Protein AF-A0A5A7RS87-F1 (afdb_monomer_lite)

pLDDT: mean 90.4, std 10.05, range [53.0, 96.88]

Radius of gyration: 11.83 Å; chains: 1; bounding box: 24×22×35 Å

Structure (mmCIF, N/CA/C/O backbone):
data_AF-A0A5A7RS87-F1
#
_entry.id   AF-A0A5A7RS87-F1
#
loop_
_atom_site.group_PDB
_atom_site.id
_atom_site.type_symbol
_atom_site.label_atom_id
_atom_site.label_alt_id
_atom_site.label_comp_id
_atom_site.label_asym_id
_atom_site.label_entity_id
_atom_site.label_seq_id
_atom_site.pdbx_PDB_ins_code
_atom_site.Cartn_x
_atom_site.Cartn_y
_atom_site.Cartn_z
_atom_site.occupancy
_atom_site.B_iso_or_equiv
_atom_site.auth_seq_id
_atom_site.auth_comp_id
_atom_site.auth_asym_id
_atom_site.auth_atom_id
_atom_site.pdbx_PDB_model_num
ATOM 1 N N . MET A 1 1 ? 10.364 -12.812 -12.964 1.00 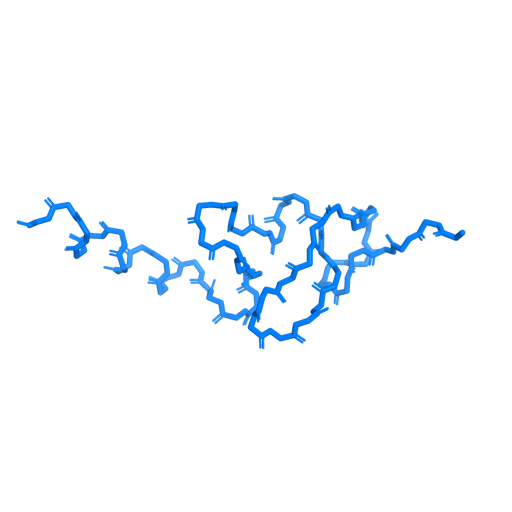54.16 1 MET A N 1
ATOM 2 C CA . MET A 1 1 ? 10.278 -11.338 -12.985 1.00 54.16 1 MET A CA 1
ATOM 3 C C . MET A 1 1 ? 10.014 -10.888 -11.565 1.00 54.16 1 MET A C 1
ATOM 5 O O . MET A 1 1 ? 9.023 -11.324 -10.999 1.00 54.16 1 MET A O 1
ATOM 9 N N . ASP A 1 2 ? 10.913 -10.109 -10.968 1.00 71.44 2 ASP A N 1
ATOM 10 C CA . ASP A 1 2 ? 10.605 -9.422 -9.712 1.00 71.44 2 ASP A CA 1
ATOM 11 C C . ASP A 1 2 ? 9.658 -8.259 -10.028 1.00 71.44 2 ASP A C 1
ATOM 13 O O . ASP A 1 2 ? 10.024 -7.360 -10.784 1.00 71.44 2 ASP A O 1
ATOM 17 N N . GLU A 1 3 ? 8.441 -8.278 -9.488 1.00 86.75 3 GLU A N 1
ATOM 18 C CA . GLU A 1 3 ? 7.503 -7.169 -9.664 1.00 86.75 3 GLU A CA 1
ATOM 19 C C . GLU A 1 3 ? 7.958 -5.968 -8.823 1.00 86.75 3 GLU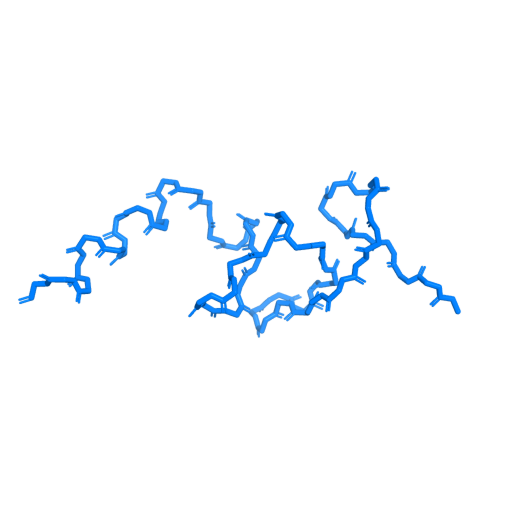 A C 1
ATOM 21 O O . GLU A 1 3 ? 8.310 -6.103 -7.649 1.00 86.75 3 GLU A O 1
ATOM 26 N N . MET A 1 4 ? 7.989 -4.780 -9.424 1.00 95.44 4 MET A N 1
ATOM 27 C CA . MET A 1 4 ? 8.313 -3.531 -8.730 1.00 95.44 4 MET A CA 1
ATOM 28 C C . MET A 1 4 ? 7.061 -2.961 -8.065 1.00 95.44 4 MET A C 1
ATOM 30 O O . MET A 1 4 ? 5.939 -3.230 -8.481 1.00 95.44 4 MET A O 1
ATOM 34 N N . CYS A 1 5 ? 7.245 -2.165 -7.016 1.00 96.75 5 CYS A N 1
ATOM 35 C CA . CYS A 1 5 ? 6.136 -1.498 -6.355 1.00 96.75 5 CYS A CA 1
ATOM 36 C C . CYS A 1 5 ? 5.428 -0.549 -7.323 1.00 96.75 5 CYS A C 1
ATOM 38 O O . CYS A 1 5 ? 6.019 0.426 -7.774 1.00 96.75 5 CYS A O 1
ATOM 40 N N . GLU A 1 6 ? 4.135 -0.765 -7.534 1.00 96.00 6 GLU A N 1
ATOM 41 C CA . GLU A 1 6 ? 3.300 0.060 -8.416 1.00 96.00 6 GLU A CA 1
ATOM 42 C C . GLU A 1 6 ? 3.004 1.468 -7.859 1.00 96.00 6 GLU A C 1
ATOM 44 O O . GLU A 1 6 ? 2.336 2.262 -8.512 1.00 96.00 6 GLU A O 1
ATOM 49 N N . ILE A 1 7 ? 3.461 1.782 -6.639 1.00 95.19 7 ILE A N 1
ATOM 50 C CA . ILE A 1 7 ? 3.296 3.103 -6.011 1.00 95.19 7 ILE A CA 1
ATOM 51 C C . ILE A 1 7 ? 4.579 3.920 -6.144 1.00 95.19 7 ILE A C 1
ATOM 53 O O . ILE A 1 7 ? 4.553 4.990 -6.742 1.00 95.19 7 ILE A O 1
ATOM 57 N N . CYS A 1 8 ? 5.699 3.435 -5.599 1.00 95.31 8 CYS A N 1
ATOM 58 C CA . CYS A 1 8 ? 6.952 4.190 -5.640 1.00 95.31 8 CYS A CA 1
ATOM 59 C C . CYS A 1 8 ? 7.834 3.880 -6.854 1.00 95.31 8 CYS A C 1
ATOM 61 O O . CYS A 1 8 ? 8.734 4.660 -7.135 1.00 95.31 8 CYS A O 1
ATOM 63 N N . GLY A 1 9 ? 7.663 2.741 -7.533 1.00 94.88 9 GLY A N 1
ATOM 64 C CA . GLY A 1 9 ? 8.494 2.332 -8.676 1.00 94.88 9 GLY A CA 1
ATOM 65 C C . GLY A 1 9 ? 9.969 2.034 -8.359 1.00 94.88 9 GLY A C 1
ATOM 66 O O . GLY A 1 9 ? 10.705 1.617 -9.244 1.00 94.88 9 GLY A O 1
ATOM 67 N N . ILE A 1 10 ? 10.412 2.223 -7.111 1.00 95.12 10 ILE A N 1
ATOM 68 C CA . ILE A 1 10 ? 11.832 2.158 -6.716 1.00 95.12 10 ILE A CA 1
ATOM 69 C C . ILE A 1 10 ? 12.183 0.830 -6.036 1.00 95.12 10 ILE A C 1
ATOM 71 O O . ILE A 1 10 ? 13.288 0.314 -6.182 1.00 95.12 10 ILE A O 1
ATOM 75 N N . ARG A 1 11 ? 11.254 0.262 -5.262 1.00 95.44 11 ARG A N 1
ATOM 76 C CA . ARG A 1 11 ? 11.481 -0.942 -4.446 1.00 95.44 11 ARG A CA 1
ATOM 77 C C . ARG A 1 11 ? 10.732 -2.135 -5.020 1.00 95.44 11 ARG A C 1
ATOM 79 O O . ARG A 1 11 ? 9.643 -1.967 -5.565 1.00 95.44 11 ARG A O 1
ATOM 86 N N . LYS A 1 12 ? 11.259 -3.344 -4.808 1.00 95.94 12 LYS A N 1
ATOM 87 C CA . LYS A 1 12 ? 10.556 -4.593 -5.138 1.00 95.94 12 LYS A CA 1
ATOM 88 C C . LYS A 1 12 ? 9.231 -4.690 -4.374 1.00 95.94 12 LYS A C 1
ATOM 90 O O . LYS A 1 12 ? 9.178 -4.408 -3.169 1.00 95.94 12 LYS A O 1
ATOM 95 N N . ALA A 1 13 ? 8.174 -5.085 -5.074 1.00 96.62 13 ALA A N 1
ATOM 96 C CA . ALA A 1 13 ? 6.897 -5.410 -4.470 1.00 96.62 13 ALA A CA 1
ATOM 97 C C . ALA A 1 13 ? 7.034 -6.677 -3.619 1.00 96.62 13 ALA A C 1
ATOM 99 O O . ALA A 1 13 ? 7.700 -7.638 -3.997 1.00 96.62 13 ALA A O 1
ATOM 100 N N . LYS A 1 14 ? 6.422 -6.649 -2.436 1.00 96.06 14 LYS A N 1
ATOM 101 C CA . LYS A 1 14 ? 6.397 -7.771 -1.487 1.00 96.06 14 LYS A CA 1
ATOM 102 C C . LYS A 1 14 ? 4.980 -8.154 -1.071 1.00 96.06 14 LYS A C 1
ATOM 104 O O . LYS A 1 14 ? 4.775 -9.257 -0.580 1.00 96.06 14 LYS A O 1
ATOM 109 N N . TYR A 1 15 ? 4.023 -7.245 -1.242 1.00 96.12 15 TYR A N 1
ATOM 110 C CA . TYR A 1 15 ? 2.654 -7.401 -0.771 1.00 96.12 15 TYR A CA 1
ATOM 111 C C . TYR A 1 15 ? 1.663 -7.024 -1.864 1.00 96.12 15 TYR A C 1
ATOM 113 O O . TYR A 1 15 ? 1.950 -6.154 -2.684 1.00 96.12 15 TYR A O 1
ATOM 121 N N . LYS A 1 16 ? 0.475 -7.627 -1.826 1.00 96.50 16 LYS A N 1
ATOM 122 C CA . LYS A 1 16 ? -0.635 -7.307 -2.724 1.00 96.50 16 LYS A CA 1
ATOM 123 C C . LYS A 1 16 ? -1.777 -6.681 -1.931 1.00 96.50 16 LYS A C 1
ATOM 125 O O . LYS A 1 16 ? -2.233 -7.248 -0.942 1.00 96.50 16 LYS A O 1
ATOM 130 N N . CYS A 1 17 ? -2.236 -5.504 -2.348 1.00 96.62 17 CYS A N 1
ATOM 131 C CA . CYS A 1 17 ? -3.358 -4.820 -1.706 1.00 96.62 17 CYS A CA 1
ATOM 132 C C . CYS A 1 17 ? -4.662 -5.597 -1.914 1.00 96.62 17 CYS A C 1
ATOM 134 O O . CYS A 1 17 ? -5.074 -5.793 -3.056 1.00 96.62 17 CYS A O 1
ATOM 136 N N . ILE A 1 18 ? -5.363 -5.949 -0.832 1.00 96.31 18 ILE A N 1
ATOM 137 C CA . ILE A 1 18 ? -6.631 -6.697 -0.927 1.00 96.31 18 ILE A CA 1
ATOM 138 C C . ILE A 1 18 ? -7.772 -5.879 -1.553 1.00 96.31 18 ILE A C 1
ATOM 140 O O . ILE A 1 18 ? -8.743 -6.449 -2.034 1.00 96.31 18 ILE A O 1
ATOM 144 N N . ARG A 1 19 ? -7.664 -4.541 -1.555 1.00 95.31 19 ARG A N 1
ATOM 145 C CA . ARG A 1 19 ? -8.711 -3.637 -2.060 1.00 95.31 19 ARG A CA 1
ATOM 146 C C . ARG A 1 19 ? -8.547 -3.267 -3.530 1.00 95.31 19 ARG A C 1
ATOM 148 O O . ARG A 1 19 ? -9.535 -3.234 -4.248 1.00 95.31 19 ARG A O 1
ATOM 155 N N . CYS A 1 20 ? -7.334 -2.926 -3.964 1.00 96.25 20 CYS A N 1
ATOM 156 C CA . CYS A 1 20 ? -7.083 -2.494 -5.347 1.00 96.25 20 CYS A CA 1
ATOM 157 C C . CYS A 1 20 ? -6.259 -3.486 -6.171 1.00 96.25 20 CYS A C 1
ATOM 159 O O . CYS A 1 20 ? -6.076 -3.262 -7.360 1.00 96.25 20 CYS A O 1
ATOM 161 N N . GLY A 1 21 ? -5.728 -4.545 -5.557 1.00 95.81 21 GLY A N 1
ATOM 162 C CA . GLY A 1 21 ? -4.948 -5.569 -6.247 1.00 95.81 21 GLY A CA 1
ATOM 163 C C . GLY A 1 21 ? -3.504 -5.191 -6.582 1.00 95.81 21 GLY A C 1
ATOM 164 O O . GLY A 1 21 ? -2.789 -6.063 -7.061 1.00 95.81 21 GLY A O 1
ATOM 165 N N . ARG A 1 22 ? -3.057 -3.955 -6.311 1.00 95.56 22 ARG A N 1
ATOM 166 C CA . ARG A 1 22 ? -1.685 -3.515 -6.620 1.00 95.56 22 ARG A CA 1
ATOM 167 C C . ARG A 1 22 ? -0.625 -4.265 -5.816 1.00 95.56 22 ARG A C 1
ATOM 169 O O . ARG A 1 22 ? -0.778 -4.435 -4.602 1.00 95.56 22 ARG A O 1
ATOM 176 N N . ASN A 1 23 ? 0.474 -4.589 -6.480 1.00 96.69 23 ASN A N 1
ATOM 177 C CA . ASN A 1 23 ? 1.720 -5.099 -5.933 1.00 96.69 23 ASN A CA 1
ATOM 178 C C . ASN A 1 23 ? 2.578 -3.936 -5.412 1.00 96.69 23 ASN A C 1
ATOM 180 O O . ASN A 1 23 ? 2.965 -3.017 -6.134 1.00 96.69 23 ASN A O 1
ATOM 184 N N . VAL A 1 24 ? 2.856 -3.937 -4.109 1.00 96.75 24 VAL A N 1
ATOM 185 C CA . VAL A 1 24 ? 3.484 -2.815 -3.403 1.00 96.75 24 VAL A CA 1
ATOM 186 C C . VAL A 1 24 ? 4.613 -3.263 -2.482 1.00 96.75 24 VAL A C 1
ATOM 188 O O . VAL A 1 24 ? 4.677 -4.410 -2.032 1.00 96.75 24 VAL A O 1
ATOM 191 N N . CYS A 1 25 ? 5.554 -2.355 -2.222 1.00 96.88 25 CYS A N 1
ATOM 192 C CA . CYS A 1 25 ? 6.654 -2.599 -1.295 1.00 96.88 25 CYS A CA 1
ATOM 193 C C . CYS A 1 25 ? 6.189 -2.503 0.168 1.00 96.88 25 CYS A C 1
ATOM 195 O O . CYS A 1 25 ? 5.083 -2.057 0.455 1.00 96.88 25 CYS A O 1
ATOM 197 N N . ALA A 1 26 ? 7.060 -2.893 1.101 1.00 95.19 26 ALA A N 1
ATOM 198 C CA . ALA A 1 26 ? 6.770 -2.845 2.536 1.00 95.19 26 ALA A CA 1
ATOM 199 C C . ALA A 1 26 ? 6.501 -1.436 3.084 1.00 95.19 26 ALA A C 1
ATOM 201 O O . ALA A 1 26 ? 5.769 -1.296 4.054 1.00 95.19 26 ALA A O 1
ATOM 202 N N . ASP A 1 27 ? 7.085 -0.407 2.471 1.00 95.75 27 ASP A N 1
ATOM 203 C CA . ASP A 1 27 ? 6.867 0.983 2.874 1.00 95.75 27 ASP A CA 1
ATOM 204 C C . ASP A 1 27 ? 5.478 1.462 2.431 1.00 95.75 27 ASP A C 1
ATOM 206 O O . ASP A 1 27 ?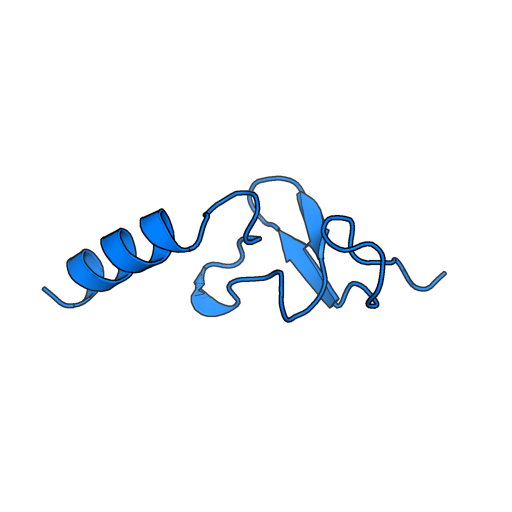 4.741 2.046 3.213 1.00 95.75 27 ASP A O 1
ATOM 210 N N . ASP A 1 28 ? 5.051 1.123 1.214 1.00 96.12 28 ASP A N 1
ATOM 211 C CA . ASP A 1 28 ? 3.756 1.539 0.664 1.00 96.12 28 ASP A CA 1
ATOM 212 C C . ASP A 1 28 ? 2.583 0.623 1.067 1.00 96.12 28 ASP A C 1
ATOM 214 O O . ASP A 1 28 ? 1.496 0.702 0.482 1.00 96.12 28 ASP A O 1
ATOM 218 N N . PHE A 1 29 ? 2.775 -0.233 2.077 1.00 96.19 29 PHE A N 1
ATOM 219 C CA . PHE A 1 29 ? 1.800 -1.224 2.528 1.00 96.19 29 PHE A CA 1
ATOM 220 C C . PHE A 1 29 ? 1.536 -1.165 4.035 1.00 96.19 29 PHE A C 1
ATOM 222 O O . PHE A 1 29 ? 2.436 -1.292 4.863 1.00 96.19 29 PHE A O 1
ATOM 229 N N . TRP A 1 30 ? 0.264 -1.051 4.404 1.00 94.75 30 TRP A N 1
ATOM 230 C CA . TRP A 1 30 ? -0.215 -1.217 5.768 1.00 94.75 30 TRP A CA 1
ATOM 231 C C . TRP A 1 30 ? -0.387 -2.703 6.077 1.00 94.75 30 TRP A C 1
ATOM 233 O O . TRP A 1 30 ? -1.465 -3.259 5.854 1.00 94.75 30 TRP A O 1
ATOM 243 N N . LEU A 1 31 ? 0.652 -3.337 6.636 1.00 91.69 31 LEU A N 1
ATOM 244 C CA . LEU A 1 31 ? 0.608 -4.761 7.008 1.00 91.69 31 LEU A CA 1
ATOM 245 C C . LEU A 1 31 ? -0.605 -5.111 7.876 1.00 91.69 31 LEU A C 1
ATOM 247 O O . LEU A 1 31 ? -1.290 -6.086 7.596 1.00 91.69 31 LEU A O 1
ATOM 251 N N . MET A 1 32 ? -0.906 -4.284 8.881 1.00 88.81 32 MET A N 1
ATOM 252 C CA . MET A 1 32 ? -2.014 -4.530 9.813 1.00 88.81 32 MET A CA 1
ATOM 253 C C . MET A 1 32 ? -3.399 -4.479 9.150 1.00 88.81 32 MET A C 1
ATOM 255 O O . MET A 1 32 ? -4.351 -5.018 9.700 1.00 88.81 32 MET A O 1
ATOM 259 N N . LEU A 1 33 ? -3.529 -3.816 7.994 1.00 90.38 33 LEU A N 1
ATOM 260 C CA . LEU A 1 33 ? -4.801 -3.677 7.276 1.00 90.38 33 LEU A CA 1
ATOM 261 C C . LEU A 1 33 ? -4.875 -4.532 6.006 1.00 90.38 33 LEU A C 1
ATOM 263 O O . LEU A 1 33 ? -5.957 -4.694 5.452 1.00 90.38 33 LEU A O 1
ATOM 267 N N . GLY A 1 34 ? -3.743 -5.022 5.497 1.00 94.44 34 GLY A N 1
ATOM 268 C CA . GLY A 1 34 ? -3.672 -5.658 4.180 1.00 94.44 34 GLY A CA 1
ATOM 269 C C . GLY A 1 34 ? -3.857 -4.680 3.007 1.00 94.44 34 GLY A C 1
ATOM 270 O O . GLY A 1 34 ? -4.204 -5.090 1.897 1.00 94.44 34 GLY A O 1
ATOM 271 N N . LEU A 1 35 ? -3.667 -3.375 3.232 1.00 96.19 35 LEU A N 1
ATOM 272 C CA . LEU A 1 35 ? -3.998 -2.309 2.277 1.00 96.19 35 LEU A CA 1
ATOM 273 C C . LEU A 1 35 ? -2.777 -1.468 1.920 1.00 96.19 35 LEU A C 1
ATOM 275 O O . LEU A 1 35 ? -1.933 -1.205 2.765 1.00 96.19 35 LEU A O 1
ATOM 279 N N . CYS A 1 36 ? -2.695 -0.972 0.686 1.00 96.38 36 CYS A N 1
ATOM 280 C CA . CYS A 1 36 ? -1.640 -0.034 0.308 1.00 96.38 36 CYS A C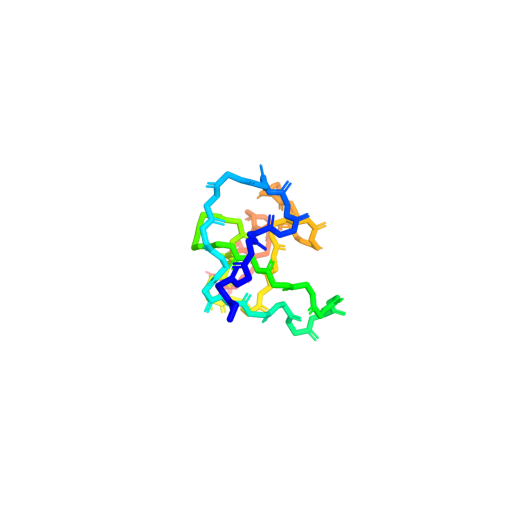A 1
ATOM 281 C C . CYS A 1 36 ? -1.935 1.406 0.765 1.00 96.38 36 CYS A C 1
ATOM 283 O O . CYS A 1 36 ? -3.096 1.802 0.921 1.00 96.38 36 CYS A O 1
ATOM 285 N N . LYS A 1 37 ? -0.882 2.219 0.905 1.00 95.12 37 LYS A N 1
ATOM 286 C CA . LYS A 1 37 ? -0.971 3.644 1.274 1.00 95.12 37 LYS A CA 1
ATOM 287 C C . LYS A 1 37 ? -1.778 4.487 0.281 1.00 95.12 37 LYS A C 1
ATOM 289 O O . LYS A 1 37 ? -2.360 5.492 0.665 1.00 95.12 37 LYS A O 1
ATOM 294 N N . ALA A 1 38 ? -1.879 4.056 -0.977 1.00 94.56 38 ALA A N 1
ATOM 295 C CA . ALA A 1 38 ? -2.728 4.718 -1.967 1.00 94.56 38 ALA A CA 1
ATOM 296 C C . ALA A 1 38 ? -4.234 4.495 -1.716 1.00 94.56 38 ALA A C 1
ATOM 298 O O . ALA A 1 38 ? -5.044 5.349 -2.057 1.00 94.56 38 ALA A O 1
ATOM 299 N N . CYS A 1 39 ? -4.627 3.355 -1.136 1.00 94.69 39 CYS A N 1
ATOM 300 C CA . CYS A 1 39 ? -6.023 3.082 -0.775 1.00 94.69 39 CYS A CA 1
ATOM 301 C C . CYS A 1 39 ? -6.418 3.680 0.574 1.00 94.69 39 CYS A C 1
ATOM 303 O O . CYS A 1 39 ? -7.593 3.979 0.789 1.00 94.69 39 CYS A O 1
ATOM 305 N N . VAL A 1 40 ? -5.455 3.774 1.490 1.00 93.75 40 VAL A N 1
ATOM 306 C CA . VAL A 1 40 ? -5.626 4.363 2.816 1.00 93.75 40 VAL A CA 1
ATOM 307 C C . VAL A 1 40 ? -4.448 5.304 3.044 1.00 93.75 40 VAL A C 1
ATOM 309 O O . VAL A 1 40 ? -3.388 4.853 3.475 1.00 93.75 40 VAL A O 1
ATOM 312 N N . PRO A 1 41 ? -4.579 6.597 2.726 1.00 90.25 41 PRO A N 1
ATOM 313 C CA . PRO A 1 41 ? -3.528 7.561 3.017 1.00 90.25 41 PRO A CA 1
ATOM 314 C C . PRO A 1 41 ? -3.314 7.693 4.531 1.00 90.25 41 PRO A C 1
ATOM 316 O O . PRO A 1 41 ? -4.175 7.354 5.346 1.00 90.25 41 PRO A O 1
ATOM 319 N N . GLU A 1 42 ? -2.145 8.196 4.926 1.00 88.81 42 GLU A N 1
ATOM 320 C CA . GLU A 1 42 ? -1.707 8.185 6.327 1.00 88.81 42 GLU A CA 1
ATOM 321 C C . GLU A 1 42 ? -2.665 8.919 7.283 1.00 88.81 42 GLU A C 1
ATOM 323 O O . GLU A 1 42 ? -2.871 8.477 8.415 1.00 88.81 42 GLU A O 1
ATOM 328 N N . TRP A 1 43 ? -3.294 10.009 6.833 1.00 89.81 43 TRP A N 1
ATOM 329 C CA . TRP A 1 43 ? -4.278 10.745 7.633 1.00 89.81 43 TRP A CA 1
ATOM 330 C C . TRP A 1 43 ? -5.494 9.874 7.981 1.00 89.81 43 TRP A C 1
ATOM 332 O O . TRP A 1 43 ? -5.892 9.811 9.143 1.00 89.81 43 TRP A O 1
ATOM 342 N N . GLN A 1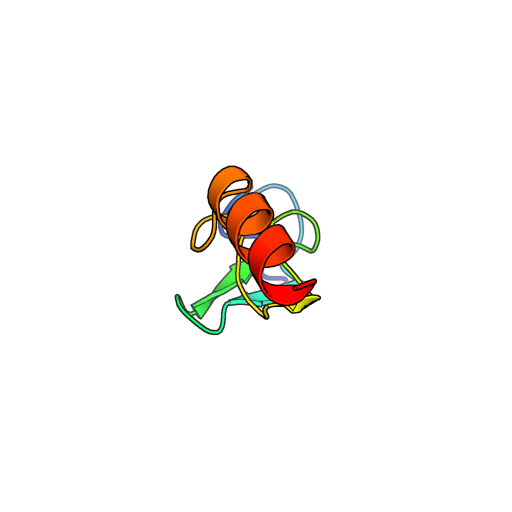 44 ? -6.005 9.116 7.010 1.00 90.75 44 GLN A N 1
ATOM 343 C CA . GLN A 1 44 ? -7.139 8.216 7.194 1.00 90.75 44 GLN A CA 1
ATOM 344 C C . GLN A 1 44 ? -6.765 7.030 8.095 1.00 90.75 44 GLN A C 1
ATOM 346 O O . GLN A 1 44 ? -7.539 6.639 8.969 1.00 90.75 44 GLN A O 1
ATOM 351 N N . TYR A 1 45 ? -5.546 6.496 7.948 1.00 88.19 45 TYR A N 1
ATOM 352 C CA . TYR A 1 45 ? -5.030 5.449 8.834 1.00 88.19 45 TYR A CA 1
ATOM 353 C C . TYR A 1 45 ? -4.986 5.906 10.300 1.00 88.19 45 TYR A C 1
ATOM 355 O O . TYR A 1 45 ? -5.417 5.176 11.196 1.00 88.19 45 TYR A O 1
ATOM 363 N N . LYS A 1 46 ? -4.509 7.133 10.556 1.00 88.12 46 LYS A N 1
ATOM 364 C CA . LYS A 1 46 ? -4.460 7.716 11.907 1.00 88.12 46 LYS A CA 1
ATOM 365 C C . LYS A 1 46 ? -5.853 7.854 12.522 1.00 88.12 46 LYS A C 1
ATOM 367 O O . LYS A 1 46 ? -6.007 7.593 13.715 1.00 88.12 46 LYS A O 1
ATOM 372 N N . GLU A 1 47 ? -6.864 8.227 11.741 1.00 88.75 47 GLU A N 1
ATOM 373 C CA . GLU A 1 47 ? -8.247 8.295 12.225 1.00 88.75 47 GLU A CA 1
ATOM 374 C C . GLU A 1 47 ? -8.818 6.917 12.573 1.00 88.75 47 GLU A C 1
ATOM 376 O O . GLU A 1 47 ? -9.432 6.751 13.628 1.00 88.75 47 GLU A O 1
ATOM 381 N N . TRP A 1 48 ? -8.580 5.909 11.731 1.00 87.56 48 TRP A N 1
ATOM 382 C CA . TRP A 1 48 ? -9.031 4.539 11.990 1.00 87.56 48 TRP A CA 1
ATOM 383 C C . TRP A 1 48 ? -8.371 3.953 13.235 1.00 87.56 48 TRP A C 1
ATOM 385 O O . TRP A 1 48 ? -9.056 3.394 14.091 1.00 87.56 48 TRP A O 1
ATOM 395 N N . LYS A 1 49 ? -7.059 4.162 13.389 1.00 82.50 49 LYS A N 1
ATOM 396 C CA . LYS A 1 49 ? -6.305 3.692 14.554 1.00 82.50 49 LYS A CA 1
ATOM 397 C C . LYS A 1 49 ? -6.851 4.269 15.866 1.00 82.50 49 LYS A C 1
ATOM 399 O O . LYS A 1 49 ? -6.942 3.544 16.850 1.00 82.50 49 LYS A O 1
ATOM 404 N N . LYS A 1 50 ? -7.268 5.542 15.878 1.00 83.00 50 LYS A N 1
ATOM 405 C CA . LYS A 1 50 ? -7.902 6.169 17.054 1.00 83.00 50 LYS A CA 1
ATOM 406 C C . LYS A 1 50 ? -9.251 5.540 17.405 1.00 83.00 50 LYS A C 1
ATOM 408 O O . LYS A 1 50 ? -9.571 5.444 18.583 1.00 83.00 50 LYS A O 1
ATOM 413 N N . LYS A 1 51 ? -10.038 5.123 16.407 1.00 78.25 51 LYS A N 1
ATOM 414 C CA . LYS A 1 51 ? -11.345 4.480 16.628 1.00 78.25 51 LYS A CA 1
ATOM 415 C C . LYS A 1 51 ? -11.229 3.039 17.130 1.00 78.25 51 LYS A C 1
ATOM 417 O O . LYS A 1 51 ? -12.097 2.616 17.872 1.00 78.25 51 LYS A O 1
ATOM 422 N N . MET A 1 52 ? -10.181 2.306 16.749 1.00 70.38 52 MET A N 1
ATOM 423 C CA . MET A 1 52 ? -9.978 0.904 17.156 1.00 70.38 52 MET A CA 1
ATOM 424 C C . MET A 1 52 ? -9.471 0.729 18.601 1.00 70.38 52 MET A C 1
ATOM 426 O O . MET A 1 52 ? -9.507 -0.379 19.119 1.00 70.38 52 MET A O 1
ATOM 430 N N . MET A 1 53 ? -8.971 1.791 19.241 1.00 64.06 53 MET A N 1
ATOM 431 C CA . MET A 1 53 ? -8.475 1.775 20.630 1.00 64.06 53 MET A CA 1
ATOM 432 C C . MET A 1 53 ? -9.499 2.319 21.645 1.00 64.06 53 MET A C 1
ATOM 434 O O . MET A 1 53 ? -9.1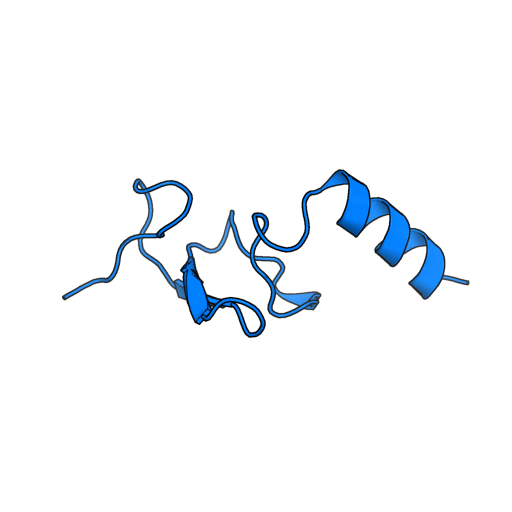16 2.702 22.750 1.00 64.06 53 MET A O 1
ATOM 438 N N . LYS A 1 54 ? -10.775 2.411 21.263 1.00 53.00 54 LYS A N 1
ATOM 439 C CA . LYS A 1 54 ? -11.868 2.913 22.098 1.00 53.00 54 LYS A CA 1
ATOM 440 C C . LYS A 1 54 ? -12.921 1.829 22.263 1.00 53.00 54 LYS A C 1
ATOM 442 O O . LYS A 1 54 ? -13.480 1.758 23.374 1.00 53.00 54 LYS A O 1
#

Foldseek 3Di:
DFDAAPPPSPHTFDAAQPPPRGGHHPVQDDPVRSHGCVVQPPVNVVVVVVVVVD

Sequence (54 aa):
MDEMCEICGIRKAKYKCIRCGRNVCADDFWLMLGLCKACVPEWQYKEWKKKMMK

Secondary structure (DSSP, 8-state):
-PPBPTTTSSSB--EE-TTT--EE-STTEETTTTEETTTS-HHHHHHHHHHHT-